Protein AF-A0A7W1WNS7-F1 (afdb_monomer_lite)

Foldseek 3Di:
DDDDDPPPPPPPDPDPPPDPPPPPPPPPPPPDDPDDDPQDWDFQDWEWDAAPVRFTWIWTWTFGPWIKTWIARPVPRDTPDIGTDPPFRTFNDWYADNQRWIWTQGDDVRDIDIDHHPPD

InterPro domains:
  IPR015943 WD40/YVTN repeat-like-containing domain superfamily [G3DSA:2.130.10.10] (14-119)

Organism: NCBI:txid1490290

Structure (mmCIF, N/CA/C/O backbone):
data_AF-A0A7W1WNS7-F1
#
_entry.id   AF-A0A7W1WNS7-F1
#
loop_
_atom_site.group_PDB
_atom_site.id
_atom_site.type_symbol
_atom_site.label_atom_id
_atom_site.label_alt_id
_atom_site.label_comp_id
_atom_site.label_asym_id
_atom_site.label_entity_id
_atom_site.label_seq_id
_atom_site.pdbx_PDB_ins_code
_atom_site.Cartn_x
_atom_site.Cartn_y
_atom_site.Cartn_z
_atom_site.occupancy
_atom_site.B_iso_or_equiv
_atom_site.auth_seq_id
_atom_site.auth_comp_id
_atom_site.auth_asym_id
_atom_site.auth_atom_id
_atom_site.pdbx_PDB_model_num
ATOM 1 N N . MET A 1 1 ? 66.119 -11.861 -81.668 1.00 40.75 1 MET A N 1
ATOM 2 C CA . MET A 1 1 ? 66.964 -11.348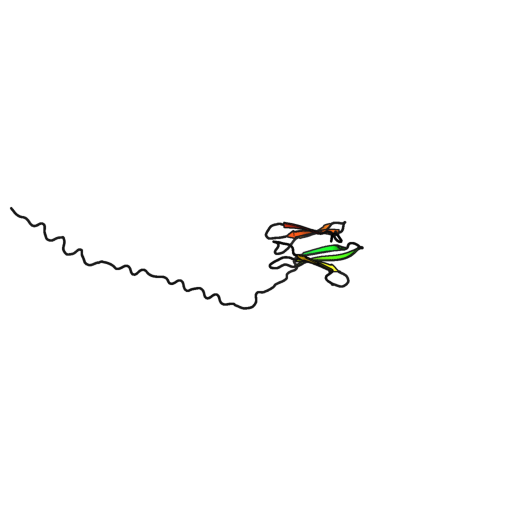 -80.566 1.00 40.75 1 MET A CA 1
ATOM 3 C C . MET A 1 1 ? 66.209 -11.510 -79.258 1.00 40.75 1 MET A C 1
ATOM 5 O O . MET A 1 1 ? 65.098 -11.020 -79.134 1.00 40.75 1 MET A O 1
ATOM 9 N N . ARG A 1 2 ? 66.768 -12.308 -78.344 1.00 48.97 2 ARG A N 1
ATOM 10 C CA . ARG A 1 2 ? 66.194 -12.699 -77.050 1.00 48.97 2 ARG A CA 1
ATOM 11 C C . ARG A 1 2 ? 66.580 -11.644 -76.006 1.00 48.97 2 ARG A C 1
ATOM 13 O O . ARG A 1 2 ? 67.767 -11.361 -75.888 1.00 48.97 2 ARG A O 1
ATOM 20 N N . ARG A 1 3 ? 65.632 -11.086 -75.245 1.00 52.41 3 ARG A N 1
ATOM 21 C CA . ARG A 1 3 ? 65.948 -10.220 -74.092 1.00 52.41 3 ARG A CA 1
ATOM 22 C C . ARG A 1 3 ? 64.955 -10.424 -72.939 1.00 52.41 3 ARG A C 1
ATOM 24 O O . ARG A 1 3 ? 63.909 -9.802 -72.863 1.00 52.41 3 ARG A O 1
ATOM 31 N N . THR A 1 4 ? 65.313 -11.407 -72.109 1.00 55.25 4 THR A N 1
ATOM 32 C CA . THR A 1 4 ? 65.260 -11.403 -70.632 1.00 55.25 4 THR A CA 1
ATOM 33 C C . THR A 1 4 ? 64.018 -10.817 -69.950 1.00 55.25 4 THR A C 1
ATOM 35 O O . THR A 1 4 ? 64.023 -9.677 -69.498 1.00 55.25 4 THR A O 1
ATOM 38 N N . TRP A 1 5 ? 63.002 -11.662 -69.758 1.00 46.38 5 TRP A N 1
ATOM 39 C CA . TRP A 1 5 ? 61.796 -11.374 -68.968 1.00 46.38 5 TRP A CA 1
ATOM 40 C C . TRP A 1 5 ? 61.556 -12.493 -67.936 1.00 46.38 5 TRP A C 1
ATOM 42 O O . TRP A 1 5 ? 60.552 -13.196 -67.973 1.00 46.38 5 TRP A O 1
ATOM 52 N N . ARG A 1 6 ? 62.555 -12.775 -67.084 1.00 50.66 6 ARG A N 1
ATOM 53 C CA . ARG A 1 6 ? 62.507 -13.926 -66.152 1.00 50.66 6 ARG A CA 1
ATOM 54 C C . ARG A 1 6 ? 62.976 -13.672 -64.711 1.00 50.66 6 ARG A C 1
ATOM 56 O O . ARG A 1 6 ? 63.042 -14.628 -63.957 1.00 50.66 6 ARG A O 1
ATOM 63 N N . PHE A 1 7 ? 63.253 -12.436 -64.287 1.00 44.56 7 PHE A N 1
ATOM 64 C CA . PHE A 1 7 ? 63.922 -12.210 -62.989 1.00 44.56 7 PHE A CA 1
ATOM 65 C C . PHE A 1 7 ? 63.196 -11.329 -61.958 1.00 44.56 7 PHE A C 1
ATOM 67 O O . PHE A 1 7 ? 63.798 -10.983 -60.951 1.00 44.56 7 PHE A O 1
ATOM 74 N N . VAL A 1 8 ? 61.909 -11.008 -62.137 1.00 46.84 8 VAL A N 1
ATOM 75 C CA . VAL A 1 8 ? 61.161 -10.189 -61.148 1.00 46.84 8 VAL A CA 1
ATOM 76 C C . VAL A 1 8 ? 60.195 -11.014 -60.274 1.00 46.84 8 VAL A C 1
ATOM 78 O O . VAL A 1 8 ? 59.672 -10.515 -59.288 1.00 46.84 8 VAL A O 1
ATOM 81 N N . LEU A 1 9 ? 60.002 -12.308 -60.548 1.00 44.78 9 LEU A N 1
ATOM 82 C CA . LEU A 1 9 ? 58.985 -13.130 -59.867 1.00 44.78 9 LEU A CA 1
ATOM 83 C C . LEU A 1 9 ? 59.468 -13.910 -58.625 1.00 44.78 9 LEU A C 1
ATOM 85 O O . LEU A 1 9 ? 58.720 -14.738 -58.120 1.00 44.78 9 LEU A O 1
ATOM 89 N N . LEU A 1 10 ? 60.683 -13.674 -58.112 1.00 43.09 10 LEU A N 1
ATOM 90 C CA . LEU A 1 10 ? 61.298 -14.549 -57.092 1.00 43.09 10 LEU A CA 1
ATOM 91 C C . LEU A 1 10 ? 61.721 -13.864 -55.777 1.00 43.09 10 LEU A C 1
ATOM 93 O O . LEU A 1 10 ? 62.478 -14.447 -55.010 1.00 43.09 10 LEU A O 1
ATOM 97 N N . VAL A 1 11 ? 61.223 -12.655 -55.479 1.00 46.94 11 VAL A N 1
ATOM 98 C CA . VAL A 1 11 ? 61.457 -11.974 -54.176 1.00 46.94 11 VAL A CA 1
ATOM 99 C C . VAL A 1 11 ? 60.146 -11.491 -53.523 1.00 46.94 11 VAL A C 1
ATOM 101 O O . VAL A 1 11 ? 60.149 -10.662 -52.624 1.00 46.94 11 VAL A O 1
ATOM 104 N N . LEU A 1 12 ? 58.994 -12.024 -53.942 1.00 43.72 12 LEU A N 1
ATOM 105 C CA . LEU A 1 12 ? 57.678 -11.642 -53.405 1.00 43.72 12 LEU A CA 1
ATOM 106 C C . LEU A 1 12 ? 56.925 -12.837 -52.799 1.00 43.72 12 LEU A C 1
ATOM 108 O O . LEU A 1 12 ? 55.728 -12.995 -53.009 1.00 43.72 12 LEU A O 1
ATOM 112 N N . SER A 1 13 ? 57.626 -13.728 -52.095 1.00 48.03 13 SER A N 1
ATOM 113 C CA . SER A 1 13 ? 57.015 -14.937 -51.518 1.00 48.03 13 SER A CA 1
ATOM 114 C C . SER A 1 13 ? 57.361 -15.185 -50.051 1.00 48.03 13 SER A C 1
ATOM 116 O O . SER A 1 13 ? 57.231 -16.314 -49.588 1.00 48.03 13 SER A O 1
ATOM 118 N N . LEU A 1 14 ? 57.800 -14.171 -49.296 1.00 51.38 14 LEU A N 1
ATOM 119 C CA . LEU A 1 14 ? 58.116 -14.369 -47.879 1.00 51.38 14 LEU A CA 1
ATOM 120 C C . LEU A 1 14 ? 57.748 -13.176 -46.992 1.00 51.38 14 LEU A C 1
ATOM 122 O O . LEU A 1 14 ? 58.593 -12.614 -46.312 1.00 51.38 14 LEU A O 1
ATOM 126 N N . LEU A 1 15 ? 56.469 -12.811 -46.985 1.00 52.66 15 LEU A N 1
ATOM 127 C CA . LEU A 1 15 ? 55.830 -12.146 -45.845 1.00 52.66 15 LEU A CA 1
ATOM 128 C C . LEU A 1 15 ? 54.351 -12.541 -45.835 1.00 52.66 15 LEU A C 1
ATOM 130 O O . LEU A 1 15 ? 53.457 -11.740 -46.086 1.00 52.66 15 LEU A O 1
ATOM 134 N N . VAL A 1 16 ? 54.090 -13.821 -45.566 1.00 54.59 16 VAL A N 1
ATOM 135 C CA . VAL A 1 16 ? 52.791 -14.215 -45.018 1.00 54.59 16 VAL A CA 1
ATOM 136 C C . VAL A 1 16 ? 52.845 -13.836 -43.545 1.00 54.59 16 VAL A C 1
ATOM 138 O O . VAL A 1 16 ? 53.346 -14.585 -42.710 1.00 54.59 16 VAL A O 1
ATOM 141 N N . THR A 1 17 ? 52.413 -12.620 -43.231 1.00 58.66 17 THR A N 1
ATOM 142 C CA . THR A 1 17 ? 52.127 -12.212 -41.860 1.00 58.66 17 THR A CA 1
ATOM 143 C C . THR A 1 17 ? 50.924 -13.023 -41.393 1.00 58.66 17 THR A C 1
ATOM 145 O O . THR A 1 17 ? 49.781 -12.724 -41.728 1.00 58.66 17 THR A O 1
ATOM 148 N N . THR A 1 18 ? 51.162 -14.101 -40.651 1.00 54.91 18 THR A N 1
ATOM 149 C CA . THR A 1 18 ? 50.083 -14.816 -39.970 1.00 54.91 18 THR A CA 1
ATOM 150 C C . THR A 1 18 ? 49.498 -13.877 -38.921 1.00 54.91 18 THR A C 1
ATOM 152 O O . THR A 1 18 ? 50.114 -13.643 -37.880 1.00 54.91 18 THR A O 1
ATOM 155 N N . SER A 1 19 ? 48.332 -13.298 -39.203 1.00 59.34 19 SER A N 1
ATOM 156 C CA . SER A 1 19 ? 47.533 -12.611 -38.197 1.00 59.34 19 SER A CA 1
ATOM 157 C C . SER A 1 19 ? 47.112 -13.644 -37.157 1.00 59.34 19 SER A C 1
ATOM 159 O O . SER A 1 19 ? 46.241 -14.474 -37.402 1.00 59.34 19 SER A O 1
ATOM 161 N N . VAL A 1 20 ? 47.758 -13.629 -35.993 1.00 69.75 20 VAL A N 1
ATOM 162 C CA . VAL A 1 20 ? 47.257 -14.376 -34.839 1.00 69.75 20 VAL A CA 1
ATOM 163 C C . VAL A 1 20 ? 45.928 -13.717 -34.465 1.00 69.75 20 VAL A C 1
ATOM 165 O O . VAL A 1 20 ? 45.937 -12.524 -34.146 1.00 69.75 20 VAL A O 1
ATOM 168 N N . PRO A 1 21 ? 44.776 -14.409 -34.540 1.00 64.56 21 PRO A N 1
ATOM 169 C CA . PRO A 1 21 ? 43.541 -13.830 -34.050 1.00 64.56 21 PRO A CA 1
ATOM 170 C C . PRO A 1 21 ? 43.711 -13.632 -32.546 1.00 64.56 21 PRO A C 1
ATOM 172 O O . PRO A 1 21 ? 43.919 -14.588 -31.798 1.00 64.56 21 PRO A O 1
ATOM 175 N N . MET A 1 22 ? 43.676 -12.378 -32.105 1.00 62.88 22 MET A N 1
ATOM 176 C CA . MET A 1 22 ? 43.638 -12.052 -30.689 1.00 62.88 22 MET A CA 1
ATOM 177 C C . MET A 1 22 ? 42.268 -12.496 -30.177 1.00 62.88 22 MET A C 1
ATOM 179 O O . MET A 1 22 ? 41.281 -11.773 -30.288 1.00 62.88 22 MET A O 1
ATOM 183 N N . VAL A 1 23 ? 42.182 -13.732 -29.689 1.00 64.62 23 VAL A N 1
ATOM 184 C CA . VAL A 1 23 ? 41.000 -14.201 -28.971 1.00 64.62 23 VAL A CA 1
ATOM 185 C C . VAL A 1 23 ? 41.026 -13.490 -27.625 1.00 64.62 23 VAL A C 1
ATOM 187 O O . VAL A 1 23 ? 41.699 -13.913 -26.689 1.00 64.62 23 VAL A O 1
ATOM 190 N N . THR A 1 24 ? 40.332 -12.357 -27.537 1.00 63.59 24 THR A N 1
ATOM 191 C CA . THR A 1 24 ? 39.937 -11.801 -26.246 1.00 63.59 24 THR A CA 1
ATOM 192 C C . THR A 1 24 ? 38.960 -12.793 -25.637 1.00 63.59 24 THR A C 1
ATOM 194 O O . THR A 1 24 ? 37.768 -12.777 -25.935 1.00 63.59 24 THR A O 1
ATOM 197 N N . THR A 1 25 ? 39.464 -13.692 -24.797 1.00 63.75 25 THR A N 1
ATOM 198 C CA . THR A 1 25 ? 38.616 -14.395 -23.842 1.00 63.75 25 THR A CA 1
ATOM 199 C C . THR A 1 25 ? 38.040 -13.315 -22.939 1.00 63.75 25 THR A C 1
ATOM 201 O O . THR A 1 25 ? 38.761 -12.734 -22.127 1.00 63.75 25 THR A O 1
ATOM 204 N N . ALA A 1 26 ? 36.766 -12.974 -23.136 1.00 65.31 26 ALA A N 1
ATOM 205 C CA . ALA A 1 26 ? 36.050 -12.151 -22.181 1.00 65.31 26 ALA A CA 1
ATOM 206 C C . ALA A 1 26 ? 36.180 -12.853 -20.828 1.00 65.31 26 ALA A C 1
ATOM 208 O O . ALA A 1 26 ? 35.780 -14.010 -20.695 1.00 65.31 26 ALA A O 1
ATOM 209 N N . VAL A 1 27 ? 36.822 -12.194 -19.862 1.00 67.19 27 VAL A N 1
ATOM 210 C CA . VAL A 1 27 ? 36.849 -12.679 -18.484 1.00 67.19 27 VAL A CA 1
ATOM 211 C C . VAL A 1 27 ? 35.391 -12.794 -18.076 1.00 67.19 27 VAL A C 1
ATOM 213 O O . VAL A 1 27 ? 34.691 -11.784 -17.997 1.00 67.19 27 VAL A O 1
ATOM 216 N N . GLU A 1 28 ? 34.922 -14.027 -17.912 1.00 66.88 28 GLU A N 1
ATOM 217 C CA . GLU A 1 28 ? 33.579 -14.305 -17.438 1.00 66.88 28 GLU A CA 1
ATOM 218 C C . GLU A 1 28 ? 33.433 -13.570 -16.108 1.00 66.88 28 GLU A C 1
ATOM 220 O O . GLU A 1 28 ? 34.162 -13.839 -15.149 1.00 66.88 28 GLU A O 1
ATOM 225 N N . SER A 1 29 ? 32.585 -12.541 -16.086 1.00 69.50 29 SER A N 1
ATOM 226 C CA . SER A 1 29 ? 32.369 -11.74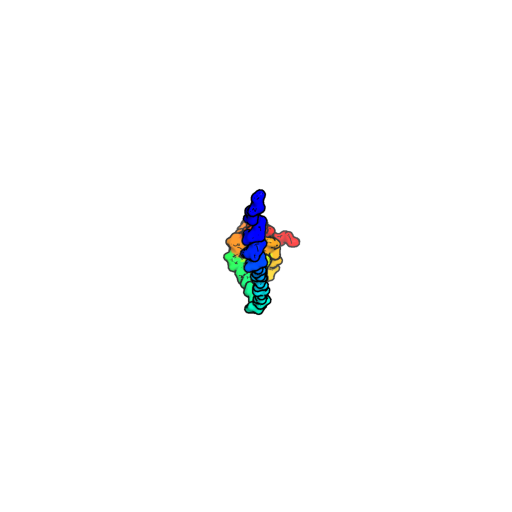8 -14.886 1.00 69.50 29 SER A CA 1
ATOM 227 C C . SER A 1 29 ? 31.876 -12.703 -13.809 1.00 69.50 29 SER A C 1
ATOM 229 O O . SER A 1 29 ? 30.757 -13.208 -13.909 1.00 69.50 29 SER A O 1
ATOM 231 N N . GLN A 1 30 ? 32.708 -12.988 -12.807 1.00 75.50 30 GLN A N 1
ATOM 232 C CA . GLN A 1 30 ? 32.301 -13.835 -11.698 1.00 75.50 30 GLN A CA 1
ATOM 233 C C . GLN A 1 30 ? 3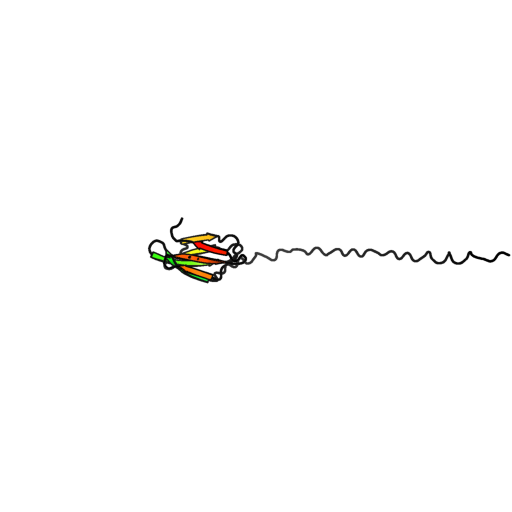1.181 -13.119 -10.943 1.00 75.50 30 GLN A C 1
ATOM 235 O O . GLN A 1 30 ? 31.410 -12.151 -10.217 1.00 75.50 30 GLN A O 1
ATOM 240 N N . VAL A 1 31 ? 29.945 -13.569 -11.163 1.00 80.88 31 VAL A N 1
ATOM 241 C CA . VAL A 1 31 ? 28.776 -13.088 -10.431 1.00 80.88 31 VAL A CA 1
ATOM 242 C C . VAL A 1 31 ? 28.853 -13.671 -9.025 1.00 80.88 31 VAL A C 1
ATOM 244 O O . VAL A 1 31 ? 28.422 -14.792 -8.766 1.00 80.88 31 VAL A O 1
ATOM 247 N N . THR A 1 32 ? 29.440 -12.911 -8.107 1.00 81.38 32 THR A N 1
ATOM 248 C CA . THR A 1 32 ? 29.544 -13.291 -6.696 1.00 81.38 32 THR A CA 1
ATOM 249 C C . THR A 1 32 ? 28.336 -12.762 -5.933 1.00 81.38 32 THR A C 1
ATOM 251 O O . THR A 1 32 ? 28.026 -11.573 -5.986 1.00 81.38 32 THR A O 1
ATOM 254 N N . LYS A 1 33 ? 27.642 -13.631 -5.190 1.00 80.94 33 LYS A N 1
ATOM 255 C CA . LYS A 1 33 ? 26.548 -13.222 -4.300 1.00 80.94 33 LYS A CA 1
ATOM 256 C C . LYS A 1 33 ? 27.117 -12.399 -3.141 1.00 80.94 33 LYS A C 1
ATOM 258 O O . LYS A 1 33 ? 27.810 -12.940 -2.286 1.00 80.94 33 LYS A O 1
ATOM 263 N N . ILE A 1 34 ? 26.785 -11.110 -3.092 1.00 86.38 34 ILE A N 1
ATOM 264 C CA . ILE A 1 34 ? 27.354 -10.151 -2.124 1.00 86.38 34 ILE A CA 1
ATOM 265 C C . ILE A 1 34 ? 26.552 -10.054 -0.811 1.00 86.38 34 ILE A C 1
ATOM 267 O O . ILE A 1 34 ? 26.822 -9.195 0.022 1.00 86.38 34 ILE A O 1
ATOM 271 N N . GLY A 1 35 ? 25.561 -10.929 -0.611 1.00 80.94 35 GLY A N 1
ATOM 272 C CA . GLY A 1 35 ? 24.763 -10.989 0.616 1.00 80.94 35 GLY A CA 1
ATOM 273 C C . GLY A 1 35 ? 23.277 -11.238 0.368 1.00 80.94 35 GLY A C 1
ATOM 274 O O . GLY A 1 35 ? 22.883 -11.794 -0.663 1.00 80.94 35 GLY A O 1
ATOM 275 N N . THR A 1 36 ? 22.459 -10.843 1.343 1.00 78.44 36 THR A N 1
ATOM 276 C CA . THR A 1 36 ? 20.994 -10.832 1.242 1.00 78.44 36 THR A CA 1
ATOM 277 C C . THR A 1 36 ? 20.549 -9.490 0.659 1.00 78.44 36 THR A C 1
ATOM 279 O O . THR A 1 36 ? 20.996 -8.454 1.153 1.00 78.44 36 THR A O 1
ATOM 282 N N . PRO A 1 37 ? 19.685 -9.466 -0.371 1.00 70.31 37 PRO A N 1
ATOM 283 C CA . PRO A 1 37 ? 19.115 -8.223 -0.876 1.00 70.31 37 PRO A CA 1
ATOM 284 C C . PRO A 1 37 ? 18.445 -7.418 0.245 1.00 70.31 37 PRO A C 1
ATOM 286 O O . PRO A 1 37 ? 17.763 -7.986 1.100 1.00 70.31 37 PRO A O 1
ATOM 289 N N . LEU A 1 38 ? 18.607 -6.093 0.235 1.00 59.41 38 LEU A N 1
ATOM 290 C CA . LEU A 1 38 ? 17.834 -5.217 1.113 1.00 59.41 38 LEU A CA 1
ATOM 291 C C . LEU A 1 38 ? 16.356 -5.293 0.711 1.00 59.41 38 LEU A C 1
ATOM 293 O O . LEU A 1 38 ? 15.944 -4.713 -0.292 1.00 59.41 38 LEU A O 1
ATOM 297 N N . HIS A 1 39 ? 15.550 -5.982 1.516 1.00 60.22 39 HIS A N 1
ATOM 298 C CA . HIS A 1 39 ? 14.094 -5.892 1.464 1.00 60.22 39 HIS A CA 1
ATOM 299 C C . HIS A 1 39 ? 13.669 -4.623 2.207 1.00 60.22 39 HIS A C 1
ATOM 301 O O . HIS A 1 39 ? 13.189 -4.672 3.336 1.00 60.22 39 HIS A O 1
ATOM 307 N N . SER A 1 40 ? 13.939 -3.459 1.614 1.00 60.34 40 SER A N 1
ATOM 308 C CA . SER A 1 40 ? 13.454 -2.201 2.173 1.00 60.34 40 SER A CA 1
ATOM 309 C C . SER A 1 40 ? 11.964 -2.092 1.881 1.00 60.34 40 SER A C 1
ATOM 311 O O . SER A 1 40 ? 11.558 -1.953 0.728 1.00 60.34 40 SER A O 1
ATOM 313 N N . VAL A 1 41 ? 11.156 -2.189 2.933 1.00 76.19 41 VAL A N 1
ATOM 314 C CA . VAL A 1 41 ? 9.754 -1.794 2.883 1.00 76.19 41 VAL A CA 1
ATOM 315 C C . VAL A 1 41 ? 9.697 -0.320 3.248 1.00 76.19 41 VAL A C 1
ATOM 317 O O . VAL A 1 41 ? 10.046 0.063 4.362 1.00 76.19 41 VAL A O 1
ATOM 320 N N . ALA A 1 42 ? 9.271 0.503 2.298 1.00 85.25 42 ALA A N 1
ATOM 321 C CA . ALA A 1 42 ? 9.047 1.922 2.517 1.00 85.25 42 ALA A CA 1
ATOM 322 C C . ALA A 1 42 ? 7.560 2.227 2.361 1.00 85.25 42 ALA A C 1
ATOM 324 O O . ALA A 1 42 ? 6.965 1.900 1.330 1.00 85.25 42 ALA A O 1
ATOM 325 N N . VAL A 1 43 ? 6.985 2.876 3.371 1.00 91.81 43 VAL A N 1
ATOM 326 C CA . VAL A 1 43 ? 5.668 3.503 3.275 1.00 91.81 43 VAL A CA 1
ATOM 327 C C . VAL A 1 43 ? 5.896 4.965 2.935 1.00 91.81 43 VAL A C 1
ATOM 329 O O . VAL A 1 43 ? 6.406 5.722 3.756 1.00 91.81 43 VAL A O 1
ATOM 332 N N . LEU A 1 44 ? 5.589 5.341 1.696 1.00 90.38 44 LEU A N 1
ATOM 333 C CA . LEU A 1 44 ? 5.853 6.692 1.190 1.00 90.38 44 LEU A CA 1
ATOM 334 C C . LEU A 1 44 ? 4.670 7.635 1.397 1.00 90.38 44 LEU A C 1
ATOM 336 O O . LEU A 1 44 ? 4.843 8.849 1.442 1.00 90.38 44 LEU A O 1
ATOM 340 N N . THR A 1 45 ? 3.465 7.077 1.499 1.00 88.69 45 THR A N 1
ATOM 341 C CA . THR A 1 45 ? 2.235 7.839 1.668 1.00 88.69 45 THR A CA 1
ATOM 342 C C . THR A 1 45 ? 1.180 7.013 2.396 1.00 88.69 45 THR A C 1
ATOM 344 O O . THR A 1 45 ? 1.181 5.776 2.335 1.00 88.69 45 THR A O 1
ATOM 347 N N . SER A 1 46 ? 0.276 7.716 3.070 1.00 94.44 46 SER A N 1
ATOM 348 C CA . SER A 1 46 ? -0.922 7.158 3.677 1.00 94.44 46 SER A CA 1
ATOM 349 C C . SER A 1 46 ? -2.114 8.096 3.497 1.00 94.44 46 SER A C 1
ATOM 351 O O . SER A 1 46 ? -1.973 9.316 3.426 1.00 94.44 46 SER A O 1
ATOM 353 N N . GLY A 1 47 ? -3.298 7.500 3.405 1.00 96.1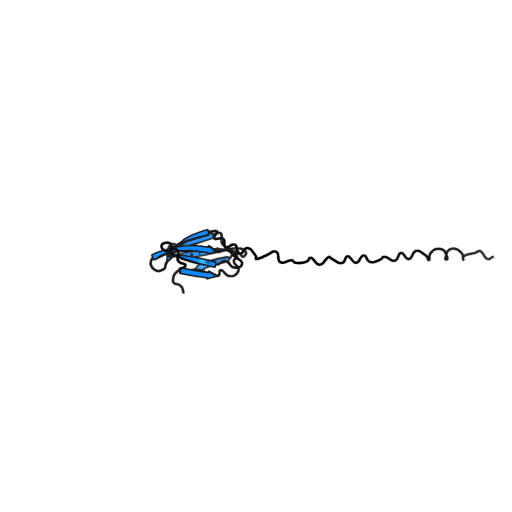2 47 GLY A N 1
ATOM 354 C CA . GLY A 1 47 ? -4.583 8.174 3.522 1.00 96.12 47 GLY A CA 1
ATOM 355 C C . GLY A 1 47 ? -5.261 7.755 4.821 1.00 96.12 47 GLY A C 1
ATOM 356 O O . GLY A 1 47 ? -4.939 6.708 5.378 1.00 96.12 47 GLY A O 1
ATOM 357 N N . TYR A 1 48 ? -6.214 8.551 5.290 1.00 96.12 48 TYR A N 1
ATOM 358 C CA . TYR A 1 48 ? -6.983 8.262 6.498 1.00 96.12 48 TYR A CA 1
ATOM 359 C C . TYR A 1 48 ? -8.465 8.420 6.191 1.00 96.12 48 TYR A C 1
ATOM 361 O O . TYR A 1 48 ? -8.846 9.313 5.433 1.00 96.12 48 TYR A O 1
ATOM 369 N N . GLY A 1 49 ? -9.291 7.554 6.761 1.00 94.12 49 GLY A N 1
ATOM 370 C CA . GLY A 1 49 ? -10.735 7.625 6.595 1.00 94.12 49 GLY A CA 1
ATOM 371 C C . GLY A 1 49 ? -11.448 6.498 7.318 1.00 94.12 49 GLY A C 1
ATOM 372 O O . GLY A 1 4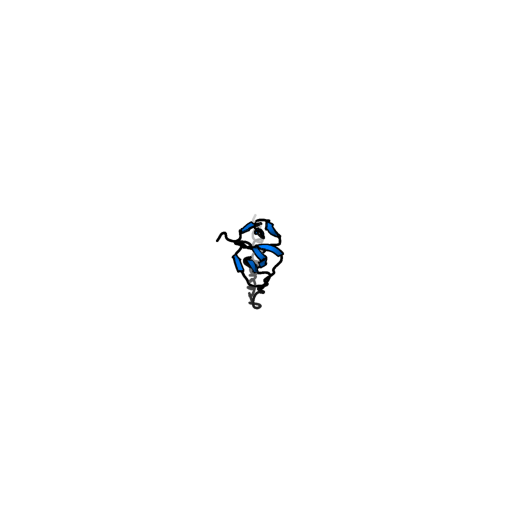9 ? -10.831 5.728 8.053 1.00 94.12 49 GLY A O 1
ATOM 373 N N . SER A 1 50 ? -12.756 6.419 7.109 1.00 90.62 50 SER A N 1
ATOM 374 C CA . SER A 1 50 ? -13.598 5.480 7.841 1.00 90.62 50 SER A CA 1
ATOM 375 C C . SER A 1 50 ? -13.620 4.085 7.214 1.00 90.62 50 SER A C 1
ATOM 377 O O . SER A 1 50 ? -13.584 3.941 5.989 1.00 90.62 50 SER A O 1
ATOM 379 N N . GLY A 1 51 ? -13.698 3.068 8.070 1.00 90.25 51 GLY A N 1
ATOM 380 C CA . GLY A 1 51 ? -14.129 1.717 7.738 1.00 90.25 51 GLY A CA 1
ATOM 381 C C . GLY A 1 51 ? -15.651 1.625 7.552 1.00 90.25 51 GLY A C 1
ATOM 382 O O . GLY A 1 51 ? -16.362 2.627 7.685 1.00 90.25 51 G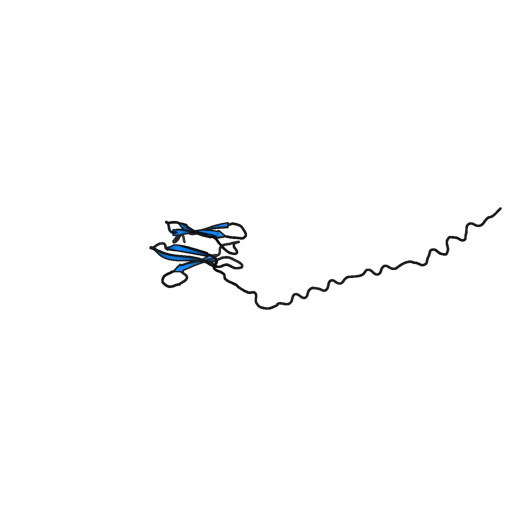LY A O 1
ATOM 383 N N . PRO A 1 52 ? -16.178 0.432 7.232 1.00 90.00 52 PRO A N 1
ATOM 384 C CA . PRO A 1 52 ? -17.574 0.244 6.847 1.00 90.00 52 PRO A CA 1
ATOM 385 C C . PRO A 1 52 ? -18.568 0.527 7.985 1.00 90.00 52 PRO A C 1
ATOM 387 O O . PRO A 1 52 ? -19.722 0.834 7.700 1.00 90.00 52 PRO A O 1
ATOM 390 N N . ASN A 1 53 ? -18.141 0.466 9.252 1.00 90.69 53 ASN A N 1
ATOM 391 C CA . ASN A 1 53 ? -18.985 0.744 10.418 1.00 90.69 53 ASN A CA 1
ATOM 392 C C . ASN A 1 53 ? -18.546 2.008 11.177 1.00 90.69 53 ASN A C 1
ATOM 394 O O . ASN A 1 53 ? -18.942 2.205 12.326 1.00 90.69 53 ASN A O 1
ATOM 398 N N . GLY A 1 54 ? -17.742 2.873 10.549 1.00 89.69 54 GLY A N 1
ATOM 399 C CA . GLY A 1 54 ? -17.247 4.111 11.155 1.00 89.69 54 GLY A CA 1
ATOM 400 C C . GLY A 1 54 ? -15.943 3.965 11.942 1.00 89.69 54 GLY A C 1
ATOM 401 O O . GLY A 1 54 ? -15.557 4.902 12.635 1.00 89.69 54 GLY A O 1
ATOM 402 N N . GLU A 1 55 ? -15.254 2.827 11.838 1.00 93.62 55 GLU A N 1
ATOM 403 C CA . GLU A 1 55 ? -13.915 2.645 12.403 1.00 93.62 55 GLU A CA 1
ATOM 404 C C . GLU A 1 55 ? -12.917 3.631 11.775 1.00 93.62 55 GLU A C 1
ATOM 406 O O . GLU A 1 55 ? -13.029 3.954 10.597 1.00 93.62 55 GLU A O 1
ATOM 411 N N . GLU A 1 56 ? -11.913 4.097 12.516 1.00 95.44 56 GLU A N 1
ATOM 412 C CA . GLU A 1 56 ? -10.867 4.960 11.955 1.00 95.44 56 GLU A CA 1
ATOM 413 C C . GLU A 1 56 ? -9.708 4.119 11.417 1.00 95.44 56 GLU A C 1
ATOM 415 O O . GLU A 1 56 ? -9.016 3.432 12.171 1.00 95.44 56 GLU A O 1
ATOM 420 N N . TRP A 1 57 ? -9.476 4.175 10.104 1.00 97.12 57 TRP A N 1
ATOM 421 C CA . TRP A 1 57 ? -8.436 3.398 9.436 1.00 97.12 57 TRP A CA 1
ATOM 422 C C . TRP A 1 57 ? -7.392 4.285 8.754 1.00 97.12 57 TRP A C 1
ATOM 424 O O . TRP A 1 57 ? -7.686 5.338 8.180 1.00 97.12 57 TRP A O 1
ATOM 434 N N . ALA A 1 58 ? -6.147 3.815 8.786 1.00 97.19 58 ALA A N 1
ATOM 435 C CA . ALA A 1 58 ? -5.063 4.286 7.945 1.00 97.19 58 ALA A CA 1
ATOM 436 C C . ALA A 1 58 ? -4.897 3.344 6.750 1.00 97.19 58 ALA A C 1
ATOM 438 O O . ALA A 1 58 ? -4.805 2.124 6.893 1.00 97.19 58 ALA A O 1
ATOM 439 N N . TYR A 1 59 ? -4.803 3.932 5.567 1.00 97.31 59 TYR A N 1
ATOM 440 C CA . TYR A 1 59 ? -4.560 3.255 4.305 1.00 97.31 59 TYR A CA 1
ATOM 441 C C . TYR A 1 59 ? -3.135 3.561 3.876 1.00 97.31 59 TYR A C 1
ATOM 443 O O . TYR A 1 59 ? -2.829 4.696 3.527 1.00 97.31 59 TYR A O 1
ATOM 451 N N . ALA A 1 60 ? -2.244 2.580 3.929 1.00 97.12 60 ALA A N 1
ATOM 452 C CA . ALA A 1 60 ? -0.817 2.785 3.709 1.00 97.12 60 ALA A CA 1
ATOM 453 C C . ALA A 1 60 ? -0.292 1.847 2.627 1.00 97.12 60 ALA A C 1
ATOM 455 O O . ALA A 1 60 ? -0.542 0.642 2.663 1.00 97.12 60 ALA A O 1
ATOM 456 N N . VAL A 1 61 ? 0.480 2.384 1.682 1.00 97.31 61 VAL A N 1
ATOM 457 C CA . VAL A 1 61 ? 1.113 1.564 0.645 1.00 97.31 61 VAL A CA 1
ATOM 458 C C . VAL A 1 61 ? 2.541 1.250 1.051 1.00 97.31 61 VAL A C 1
ATOM 460 O O . VAL A 1 61 ? 3.372 2.145 1.177 1.00 97.31 61 VAL A O 1
ATOM 463 N N . SER A 1 62 ? 2.826 -0.033 1.238 1.00 95.38 62 SER A N 1
ATOM 464 C CA . SER A 1 62 ? 4.179 -0.542 1.437 1.00 95.38 62 SER A CA 1
ATOM 465 C C . SER A 1 62 ? 4.796 -0.908 0.087 1.00 95.38 62 SER A C 1
ATOM 467 O O . SER A 1 62 ? 4.229 -1.722 -0.649 1.00 95.38 62 SER A O 1
ATOM 469 N N . GLY A 1 63 ? 5.948 -0.317 -0.231 1.00 92.75 63 GLY A N 1
ATOM 470 C CA . GLY A 1 63 ? 6.698 -0.596 -1.455 1.00 92.75 63 GLY A CA 1
ATOM 471 C C . GLY A 1 63 ? 7.527 -1.875 -1.409 1.00 92.75 63 GLY A C 1
ATOM 472 O O . GLY A 1 63 ? 7.954 -2.316 -0.343 1.00 92.75 63 GLY A O 1
ATOM 473 N N . GLY A 1 64 ? 7.794 -2.437 -2.589 1.00 88.69 64 GLY A N 1
ATOM 474 C CA . GLY A 1 64 ? 8.594 -3.648 -2.764 1.00 88.69 64 GLY A CA 1
ATOM 475 C C . GLY A 1 64 ? 8.648 -4.108 -4.224 1.00 88.69 64 GLY A C 1
ATOM 476 O O . GLY A 1 64 ? 8.351 -3.342 -5.141 1.00 88.69 64 GLY A O 1
ATOM 477 N N . SER A 1 65 ? 8.996 -5.381 -4.452 1.00 87.62 65 SER A N 1
ATOM 478 C CA . SER A 1 65 ? 8.850 -6.018 -5.776 1.00 87.62 65 SER A CA 1
ATOM 479 C C . SER A 1 65 ? 7.396 -6.005 -6.258 1.00 87.62 65 SER A C 1
ATOM 481 O O . SER A 1 65 ? 7.136 -5.910 -7.456 1.00 87.62 65 SER A O 1
ATOM 483 N N . GLN A 1 66 ? 6.466 -6.061 -5.306 1.00 91.62 66 GLN A N 1
ATOM 484 C CA . GLN A 1 66 ? 5.051 -5.790 -5.472 1.00 91.62 66 GLN A CA 1
ATOM 485 C C . GLN A 1 66 ? 4.607 -4.864 -4.338 1.00 91.62 66 GLN A C 1
ATOM 487 O O . GLN A 1 66 ? 4.886 -5.135 -3.170 1.00 91.62 66 GLN A O 1
ATOM 492 N N . ALA A 1 67 ? 3.927 -3.776 -4.686 1.00 94.94 67 ALA A N 1
ATOM 493 C CA . ALA A 1 67 ? 3.315 -2.887 -3.715 1.00 94.94 67 ALA A CA 1
ATOM 494 C C . ALA A 1 67 ? 2.107 -3.557 -3.060 1.00 94.94 67 ALA A C 1
ATOM 496 O O . ALA A 1 67 ? 1.378 -4.322 -3.696 1.00 94.94 67 ALA A O 1
ATOM 497 N N . ILE A 1 68 ? 1.870 -3.228 -1.797 1.00 96.31 68 ILE A N 1
ATOM 498 C CA . ILE A 1 68 ? 0.743 -3.747 -1.027 1.00 96.31 68 ILE A CA 1
ATOM 499 C C . ILE A 1 68 ? 0.020 -2.568 -0.379 1.00 96.31 68 ILE A C 1
ATOM 501 O O . ILE A 1 68 ? 0.657 -1.737 0.268 1.00 96.31 68 ILE A O 1
ATOM 505 N N . LEU A 1 69 ? -1.299 -2.491 -0.562 1.00 97.25 69 LEU A N 1
ATOM 506 C CA . LEU A 1 69 ? -2.168 -1.601 0.204 1.00 97.25 69 LEU A CA 1
ATOM 507 C C . LEU A 1 69 ? -2.505 -2.277 1.532 1.00 97.25 69 LEU A C 1
ATOM 509 O O . LEU A 1 69 ? -3.092 -3.354 1.538 1.00 97.25 69 LEU A O 1
ATOM 513 N N . ASN A 1 70 ? -2.170 -1.630 2.640 1.00 97.31 70 ASN A N 1
ATOM 514 C CA . ASN A 1 70 ? -2.471 -2.083 3.990 1.00 97.31 70 ASN A CA 1
ATOM 515 C C . ASN A 1 70 ? -3.541 -1.184 4.604 1.00 97.31 70 ASN A C 1
ATOM 517 O O . ASN A 1 70 ? -3.442 0.041 4.528 1.00 97.31 70 ASN A O 1
ATOM 521 N N . VAL A 1 71 ? -4.541 -1.806 5.216 1.00 97.25 71 VAL A N 1
ATOM 522 C CA . VAL A 1 71 ? -5.591 -1.154 5.998 1.00 97.25 71 VAL A CA 1
ATOM 523 C C . VAL A 1 71 ? -5.289 -1.425 7.459 1.00 97.25 71 VAL A C 1
ATOM 525 O O . VAL A 1 71 ? -5.201 -2.586 7.857 1.00 97.25 71 VAL A O 1
ATOM 528 N N . ILE A 1 72 ? -5.091 -0.375 8.241 1.00 97.50 72 ILE A N 1
ATOM 529 C CA . ILE A 1 72 ? -4.606 -0.454 9.617 1.00 97.50 72 ILE A CA 1
ATOM 530 C C . ILE A 1 72 ? -5.597 0.281 10.509 1.00 97.50 72 ILE A C 1
ATOM 532 O O . ILE A 1 72 ? -5.953 1.419 10.221 1.00 97.50 72 ILE A O 1
ATOM 536 N N . ASP A 1 73 ? -6.021 -0.353 11.593 1.00 97.06 73 ASP A N 1
ATOM 537 C CA . ASP A 1 73 ? -6.821 0.291 12.628 1.00 97.06 73 ASP A CA 1
ATOM 538 C C . ASP A 1 73 ? -5.955 1.322 13.365 1.00 97.06 73 ASP A C 1
ATOM 540 O O . ASP A 1 73 ? -4.891 0.983 13.889 1.00 97.06 73 ASP A O 1
ATOM 544 N N . THR A 1 74 ? -6.362 2.593 13.371 1.00 97.00 74 THR A N 1
ATOM 545 C CA . THR A 1 74 ? -5.528 3.674 13.928 1.00 97.00 74 THR A CA 1
ATOM 546 C C . THR A 1 74 ? -5.488 3.665 15.450 1.00 97.00 74 THR A C 1
ATOM 548 O O . THR A 1 74 ? -4.529 4.172 16.032 1.00 97.00 74 THR A O 1
ATOM 551 N N . HIS A 1 75 ? -6.498 3.086 16.101 1.00 96.56 75 HIS A N 1
ATOM 552 C CA . HIS A 1 75 ? -6.593 3.043 17.554 1.00 96.56 75 HIS A CA 1
ATOM 553 C C . HIS A 1 75 ? -5.671 1.974 18.148 1.00 96.56 75 HIS A C 1
ATOM 555 O O . HIS A 1 75 ? -5.011 2.193 19.162 1.00 96.56 75 HIS A O 1
ATOM 561 N N . THR A 1 76 ? -5.618 0.812 17.502 1.00 96.94 76 THR A N 1
ATOM 562 C CA . THR A 1 76 ? -4.891 -0.369 17.978 1.00 96.94 76 THR A CA 1
ATOM 563 C C . THR A 1 76 ? -3.572 -0.604 17.247 1.00 96.94 76 THR A C 1
ATOM 565 O O . THR A 1 76 ? -2.717 -1.326 17.753 1.00 96.94 76 THR A O 1
ATOM 568 N N . GLY A 1 77 ? -3.394 -0.023 16.059 1.00 95.88 77 GLY A N 1
ATOM 569 C CA . GLY A 1 77 ? -2.254 -0.282 15.178 1.00 95.88 77 GLY A CA 1
ATOM 570 C C . GLY A 1 77 ? -2.305 -1.646 14.483 1.00 95.88 77 GLY A C 1
ATOM 571 O O . GLY A 1 77 ? -1.343 -2.032 13.817 1.00 95.88 77 GLY A O 1
ATOM 572 N N . ASN A 1 78 ? -3.402 -2.392 14.629 1.00 97.38 78 ASN A N 1
ATOM 573 C CA . ASN A 1 78 ? -3.532 -3.720 14.049 1.00 97.38 78 ASN A CA 1
ATOM 574 C C . ASN A 1 78 ? -3.829 -3.649 12.550 1.00 97.38 78 ASN A C 1
ATOM 576 O O . ASN A 1 78 ? -4.618 -2.827 12.083 1.00 97.38 78 ASN A O 1
ATOM 580 N N . LEU A 1 79 ? -3.229 -4.566 11.792 1.00 96.94 79 LEU A N 1
ATOM 581 C CA . LEU A 1 79 ? -3.561 -4.756 10.386 1.00 96.94 79 LEU A CA 1
ATOM 582 C C . LEU A 1 79 ? -4.974 -5.340 10.274 1.00 96.94 79 LEU A C 1
ATOM 584 O O . LEU A 1 79 ? -5.238 -6.441 10.749 1.00 96.94 79 LEU A O 1
ATOM 588 N N . VAL A 1 80 ? -5.860 -4.609 9.609 1.00 96.19 80 VAL A N 1
ATOM 589 C CA . VAL A 1 80 ? -7.236 -5.023 9.330 1.00 96.19 80 VAL A CA 1
ATOM 590 C C . VAL A 1 80 ? -7.277 -5.826 8.036 1.00 96.19 80 VAL A C 1
ATOM 592 O O . VAL A 1 80 ? -7.835 -6.922 7.999 1.00 96.19 80 VAL A O 1
ATOM 595 N N . ARG A 1 81 ? -6.665 -5.304 6.963 1.00 95.06 81 ARG A N 1
ATOM 596 C CA . ARG A 1 81 ? -6.639 -5.930 5.629 1.00 95.06 81 ARG A CA 1
ATOM 597 C C . ARG A 1 81 ? -5.372 -5.594 4.862 1.00 95.06 81 ARG A C 1
ATOM 599 O O . ARG A 1 81 ? -4.693 -4.613 5.151 1.00 95.06 81 ARG A O 1
ATOM 606 N N . SER A 1 82 ? -5.078 -6.402 3.850 1.00 95.94 82 SER A N 1
ATOM 607 C CA . SER A 1 82 ? -3.931 -6.201 2.973 1.00 95.94 82 SER A CA 1
ATOM 608 C C . SER A 1 82 ? -4.243 -6.691 1.561 1.00 95.94 82 SER A C 1
ATOM 610 O O . SER A 1 82 ? -4.816 -7.769 1.393 1.00 95.94 82 SER A O 1
ATOM 612 N N . PHE A 1 83 ? -3.889 -5.894 0.552 1.00 96.19 83 PHE A N 1
ATOM 613 C CA . PHE A 1 83 ? -4.194 -6.167 -0.850 1.00 96.19 83 PHE A CA 1
ATOM 614 C C . PHE A 1 83 ? -2.958 -5.960 -1.732 1.00 96.19 83 PHE A C 1
ATOM 616 O O . PHE A 1 83 ? -2.412 -4.851 -1.765 1.00 96.19 83 PHE A O 1
ATOM 623 N N . PRO A 1 84 ? -2.514 -6.980 -2.488 1.00 96.06 84 PRO A N 1
ATOM 624 C CA . PRO A 1 84 ? -1.436 -6.805 -3.448 1.00 96.06 84 PRO A CA 1
ATOM 625 C C . PRO A 1 84 ? -1.894 -5.915 -4.610 1.00 96.06 84 PRO A C 1
ATOM 627 O O . PRO A 1 84 ? -2.905 -6.176 -5.264 1.00 96.06 84 PRO A O 1
ATOM 630 N N . LEU A 1 85 ? -1.108 -4.886 -4.913 1.00 96.44 85 LEU A N 1
ATOM 631 C CA . LEU A 1 85 ? -1.313 -4.006 -6.058 1.00 96.44 85 LEU A CA 1
ATOM 632 C C . LEU A 1 85 ? -0.514 -4.572 -7.237 1.00 96.44 85 LEU A C 1
ATOM 634 O O . LEU A 1 85 ? 0.702 -4.399 -7.345 1.00 96.44 85 LEU A O 1
ATOM 638 N N . LYS A 1 86 ? -1.190 -5.325 -8.108 1.00 96.00 86 LYS A N 1
ATOM 639 C CA . LYS A 1 86 ? -0.548 -6.039 -9.223 1.00 96.00 86 LYS A CA 1
ATOM 640 C C . LYS A 1 86 ? 0.252 -5.070 -10.107 1.00 96.00 86 LYS A C 1
ATOM 642 O O . LYS A 1 86 ? -0.188 -3.969 -10.388 1.00 96.00 86 LYS A O 1
ATOM 647 N N . GLU A 1 87 ? 1.440 -5.449 -10.565 1.00 95.69 87 GLU A N 1
ATOM 648 C CA . GLU A 1 87 ? 2.251 -4.603 -11.472 1.00 95.69 87 GLU A CA 1
ATOM 649 C C . GLU A 1 87 ? 2.647 -3.210 -10.928 1.00 95.69 87 GLU A C 1
ATOM 651 O O . GLU A 1 87 ? 3.178 -2.391 -11.681 1.00 95.69 87 GLU A O 1
ATOM 656 N N . ALA A 1 88 ? 2.433 -2.947 -9.636 1.00 96.00 88 ALA A N 1
ATOM 657 C CA . ALA A 1 88 ? 2.889 -1.749 -8.947 1.00 96.00 88 ALA A CA 1
ATOM 658 C C . ALA A 1 88 ? 4.083 -2.083 -8.049 1.00 96.00 88 ALA A C 1
ATOM 660 O O . ALA A 1 88 ? 4.115 -3.142 -7.425 1.00 96.00 88 ALA A O 1
ATOM 661 N N . SER A 1 89 ? 5.049 -1.169 -7.958 1.00 94.44 89 SER A N 1
ATOM 662 C CA . SER A 1 89 ? 6.182 -1.263 -7.029 1.00 94.44 89 SER A CA 1
ATOM 663 C C . SER A 1 89 ? 6.047 -0.324 -5.830 1.00 94.44 89 SER A C 1
ATOM 665 O O . SER A 1 89 ? 6.541 -0.652 -4.752 1.00 94.44 89 SER A O 1
ATOM 667 N N . ASN A 1 90 ? 5.346 0.809 -5.975 1.00 94.69 90 ASN A N 1
ATOM 668 C CA . ASN A 1 90 ? 4.897 1.648 -4.856 1.00 94.69 90 ASN A CA 1
ATOM 669 C C . ASN A 1 90 ? 3.823 2.674 -5.292 1.00 94.69 90 ASN A C 1
ATOM 671 O O . ASN A 1 90 ? 3.374 2.689 -6.444 1.00 94.69 90 ASN A O 1
ATOM 675 N N . SER A 1 91 ? 3.444 3.557 -4.365 1.00 95.81 91 SER A N 1
ATOM 676 C CA . SER A 1 91 ? 2.577 4.717 -4.560 1.00 95.81 91 SER A CA 1
ATOM 677 C C . SER A 1 91 ? 3.164 5.965 -3.891 1.00 95.81 91 SER A C 1
ATOM 679 O O . SER A 1 91 ? 3.755 5.880 -2.819 1.00 95.81 91 SER A O 1
ATOM 681 N N . TRP A 1 92 ? 2.959 7.124 -4.519 1.00 95.12 92 TRP A N 1
ATOM 682 C CA . TRP A 1 92 ? 3.166 8.450 -3.913 1.00 95.12 92 TRP A CA 1
ATOM 683 C C . TRP A 1 92 ? 1.849 9.198 -3.672 1.00 95.12 92 TRP A C 1
ATOM 685 O O . TRP A 1 92 ? 1.854 10.279 -3.091 1.00 95.12 92 TRP A O 1
ATOM 695 N N . GLY A 1 93 ? 0.728 8.649 -4.143 1.00 94.62 93 GLY A N 1
ATOM 696 C CA . GLY A 1 93 ? -0.567 9.314 -4.139 1.00 94.62 93 GLY A CA 1
ATOM 697 C C . GLY A 1 93 ? -1.670 8.361 -3.718 1.00 94.62 93 GLY A C 1
ATOM 698 O O . GLY A 1 93 ? -1.987 7.411 -4.436 1.00 94.62 93 GLY A O 1
ATOM 699 N N . ILE A 1 94 ? -2.279 8.665 -2.580 1.00 97.50 94 ILE A N 1
ATOM 700 C CA . ILE A 1 94 ? -3.468 8.000 -2.067 1.00 97.50 94 ILE A CA 1
ATOM 701 C C . ILE A 1 94 ? -4.468 9.057 -1.610 1.00 97.50 94 ILE A C 1
ATOM 703 O O . ILE A 1 94 ? -4.091 10.091 -1.061 1.00 97.50 94 ILE A O 1
ATOM 707 N N . THR A 1 95 ? -5.749 8.813 -1.856 1.00 96.75 95 THR A N 1
ATOM 708 C CA . THR A 1 95 ? -6.832 9.645 -1.335 1.00 96.75 95 THR A CA 1
ATOM 709 C C . THR A 1 95 ? -8.014 8.772 -0.943 1.00 96.75 95 THR A C 1
ATOM 711 O O . THR A 1 95 ? -8.212 7.692 -1.505 1.00 96.75 95 THR A O 1
ATOM 714 N N . VAL A 1 96 ? -8.778 9.237 0.038 1.00 96.62 96 VAL A N 1
ATOM 715 C CA . VAL A 1 96 ? -9.979 8.570 0.537 1.00 96.62 96 VAL A CA 1
ATOM 716 C C . VAL A 1 96 ? -11.151 9.506 0.282 1.00 96.62 96 VAL A C 1
ATOM 718 O O . VAL A 1 96 ? -11.128 10.665 0.694 1.00 96.62 96 VAL A O 1
ATOM 721 N N . ALA A 1 97 ? -12.146 9.024 -0.453 1.00 94.81 97 ALA A N 1
ATOM 722 C CA . ALA A 1 97 ? -13.370 9.760 -0.716 1.00 94.81 97 ALA A CA 1
ATOM 723 C C . ALA A 1 97 ? -14.268 9.797 0.540 1.00 94.81 97 ALA A C 1
ATOM 725 O O . ALA A 1 97 ? -14.113 8.958 1.429 1.00 94.81 97 ALA A O 1
ATOM 726 N N . PRO A 1 98 ? -15.235 10.734 0.628 1.00 91.06 98 PRO A N 1
ATOM 727 C CA . PRO A 1 98 ? -16.128 10.840 1.787 1.00 91.06 98 PRO A CA 1
ATOM 728 C C . PRO A 1 98 ? -16.957 9.582 2.082 1.00 91.06 98 PRO A C 1
ATOM 730 O O . PRO A 1 98 ? -17.396 9.396 3.211 1.00 91.06 98 PRO A O 1
ATOM 733 N N . ASP A 1 99 ? -17.172 8.726 1.081 1.00 90.00 99 ASP A N 1
ATOM 734 C CA . ASP A 1 99 ? -17.865 7.439 1.213 1.00 90.00 99 ASP A CA 1
ATOM 735 C C . ASP A 1 99 ? -16.946 6.291 1.685 1.00 90.00 99 ASP A C 1
ATOM 737 O O . ASP A 1 99 ? -17.367 5.139 1.724 1.00 90.00 99 ASP A O 1
ATOM 741 N N . GLY A 1 100 ? -15.686 6.590 2.019 1.00 92.06 100 GLY A N 1
ATOM 742 C CA . GLY A 1 100 ? -14.676 5.614 2.429 1.00 92.06 100 GLY A CA 1
ATOM 743 C C . GLY A 1 100 ? -13.930 4.955 1.266 1.00 92.06 100 GLY A C 1
ATOM 744 O O . GLY A 1 100 ? -12.976 4.214 1.502 1.00 92.06 100 GLY A O 1
ATOM 745 N N . THR A 1 101 ? -14.296 5.229 0.009 1.00 95.62 101 THR A N 1
ATOM 746 C CA . THR A 1 101 ? -13.610 4.650 -1.152 1.00 95.62 101 THR A CA 1
ATOM 747 C C . THR A 1 101 ? -12.168 5.145 -1.237 1.00 95.62 101 THR A C 1
ATOM 749 O O . THR A 1 101 ? -11.901 6.344 -1.298 1.00 95.62 101 THR A O 1
ATOM 752 N N . VAL A 1 102 ? -11.224 4.214 -1.318 1.00 97.19 102 VAL A N 1
ATOM 753 C CA . VAL A 1 102 ? -9.790 4.488 -1.402 1.00 97.19 102 VAL A CA 1
ATOM 754 C C . VAL A 1 102 ? -9.338 4.446 -2.856 1.00 97.19 102 VAL A C 1
ATOM 756 O O . VAL A 1 102 ? -9.582 3.465 -3.560 1.00 97.19 102 VAL A O 1
ATOM 759 N N . TYR A 1 103 ? -8.625 5.483 -3.288 1.00 97.88 103 TYR A N 1
ATOM 760 C CA . TYR A 1 103 ? -7.987 5.564 -4.599 1.00 97.88 103 TYR A CA 1
ATOM 761 C C . TYR A 1 103 ? -6.471 5.634 -4.446 1.00 97.88 103 TYR A C 1
ATOM 763 O O . TYR A 1 103 ? -5.958 6.478 -3.712 1.00 97.88 103 TYR A O 1
ATOM 771 N N . VAL A 1 104 ? -5.749 4.770 -5.163 1.00 98.19 104 VAL A N 1
ATOM 772 C CA . VAL A 1 104 ? -4.284 4.673 -5.083 1.00 98.19 104 VAL A CA 1
ATOM 773 C C . VAL A 1 104 ? -3.669 4.812 -6.468 1.00 98.19 104 VAL A C 1
ATOM 775 O O . VAL A 1 104 ? -3.826 3.935 -7.318 1.00 98.19 104 VAL A O 1
ATOM 778 N N . GLY A 1 105 ? -2.935 5.902 -6.688 1.00 97.81 105 GLY A N 1
ATOM 779 C CA . GLY A 1 105 ? -2.092 6.085 -7.866 1.00 97.81 105 GLY A CA 1
ATOM 780 C C . GLY A 1 105 ? -0.741 5.405 -7.665 1.00 97.81 105 GLY A C 1
ATOM 781 O O . GLY A 1 105 ? -0.077 5.622 -6.653 1.00 97.81 105 GLY A O 1
ATOM 782 N N . THR A 1 106 ? -0.317 4.577 -8.614 1.00 97.06 106 THR A N 1
ATOM 783 C CA . THR A 1 106 ? 0.875 3.725 -8.470 1.00 97.06 106 THR A CA 1
ATOM 784 C C . THR A 1 106 ? 1.836 3.847 -9.646 1.00 97.06 106 THR A C 1
ATOM 786 O O . THR A 1 106 ? 1.469 4.267 -10.742 1.00 97.06 106 THR A O 1
ATOM 789 N N . TYR A 1 107 ? 3.082 3.439 -9.424 1.00 95.69 107 TYR A N 1
ATOM 790 C CA . TYR A 1 107 ? 4.130 3.341 -10.440 1.00 95.69 107 TYR A CA 1
ATOM 791 C C . TYR A 1 107 ? 4.735 1.920 -10.426 1.00 95.69 107 TYR A C 1
ATOM 793 O O . TYR A 1 107 ? 4.561 1.206 -9.435 1.00 95.69 107 TYR A O 1
ATOM 801 N N . PRO A 1 108 ? 5.404 1.452 -11.503 1.00 94.81 108 PRO A N 1
ATOM 802 C CA . PRO A 1 108 ? 5.858 2.200 -12.683 1.00 94.81 108 PRO A CA 1
ATOM 803 C C . PRO A 1 108 ? 4.818 2.368 -13.799 1.00 94.81 108 PRO A C 1
ATOM 805 O O . PRO A 1 108 ? 4.987 3.239 -14.643 1.00 94.81 108 PRO A O 1
ATOM 808 N N . LYS A 1 109 ? 3.747 1.567 -13.831 1.00 95.06 109 LYS A N 1
ATOM 809 C CA . LYS A 1 109 ? 2.814 1.522 -14.974 1.00 95.06 109 LYS A CA 1
ATOM 810 C C . LYS A 1 109 ? 1.680 2.557 -14.944 1.00 95.06 109 LYS A C 1
ATOM 812 O O . LYS A 1 109 ? 0.757 2.458 -15.742 1.00 95.06 109 LYS A O 1
ATOM 817 N N . ALA A 1 110 ? 1.738 3.535 -14.037 1.00 95.62 110 ALA A N 1
ATOM 818 C CA . ALA A 1 110 ? 0.709 4.566 -13.865 1.00 95.62 110 ALA A CA 1
ATOM 819 C C . ALA A 1 110 ? -0.710 3.999 -13.631 1.00 95.62 110 ALA A C 1
ATOM 821 O O . ALA A 1 110 ? -1.697 4.548 -14.116 1.00 95.62 110 ALA A O 1
ATOM 822 N N . HIS A 1 111 ? -0.828 2.886 -12.897 1.00 97.31 111 HIS A N 1
ATOM 823 C CA . HIS A 1 111 ? -2.134 2.308 -12.578 1.00 97.31 111 HIS A CA 1
ATOM 824 C C . HIS A 1 111 ? -2.839 3.104 -11.474 1.00 97.31 111 HIS A C 1
ATOM 826 O O . HIS A 1 111 ? -2.205 3.543 -10.509 1.00 97.31 111 HIS A O 1
ATOM 832 N N . LEU A 1 112 ? -4.163 3.204 -11.593 1.00 97.62 112 LEU A N 1
ATOM 833 C CA . LEU A 1 112 ? -5.059 3.685 -10.548 1.00 97.62 112 LEU A CA 1
ATOM 834 C C . LEU A 1 112 ? -5.861 2.506 -9.994 1.00 97.62 112 LEU A C 1
ATOM 836 O O . LEU A 1 112 ? -6.593 1.846 -10.730 1.00 97.62 112 LEU A O 1
ATOM 840 N N . TYR A 1 113 ? -5.738 2.268 -8.694 1.00 97.31 113 TYR A N 1
ATOM 841 C CA . TYR A 1 113 ? -6.527 1.279 -7.968 1.00 97.31 113 TYR A CA 1
ATOM 842 C C . TYR A 1 113 ? -7.674 1.950 -7.228 1.00 97.31 113 TYR A C 1
ATOM 844 O O . TYR A 1 113 ? -7.537 3.082 -6.765 1.00 97.31 113 TYR A O 1
ATOM 852 N N . ARG A 1 114 ? -8.782 1.219 -7.085 1.00 97.00 114 ARG A N 1
ATOM 853 C CA . ARG A 1 114 ? -9.919 1.586 -6.243 1.00 97.00 114 ARG A CA 1
ATOM 854 C C . ARG A 1 114 ? -10.234 0.433 -5.301 1.00 97.00 114 ARG A C 1
ATOM 856 O O . ARG A 1 114 ? -10.280 -0.710 -5.749 1.00 97.00 114 ARG A O 1
ATOM 863 N N . TRP A 1 115 ? -10.506 0.739 -4.041 1.00 96.00 115 TRP A N 1
ATOM 864 C CA . TRP A 1 115 ? -11.031 -0.222 -3.077 1.00 96.00 115 TRP A CA 1
ATOM 865 C C . TRP A 1 115 ? -12.123 0.423 -2.222 1.00 96.00 115 TRP A C 1
ATOM 867 O O . TRP A 1 115 ? -12.025 1.599 -1.884 1.00 96.00 115 TRP A O 1
ATOM 877 N N . MET A 1 116 ? -13.174 -0.335 -1.910 1.00 94.00 116 MET A N 1
ATOM 878 C CA . MET A 1 116 ? -14.310 0.117 -1.109 1.00 94.00 116 MET A CA 1
ATOM 879 C C . MET A 1 116 ? -14.386 -0.734 0.164 1.00 94.00 116 MET A C 1
ATOM 881 O O . MET A 1 116 ? -14.447 -1.961 0.058 1.00 94.00 116 MET A O 1
ATOM 885 N N . PRO A 1 117 ? -14.397 -0.128 1.360 1.00 91.19 117 PRO A N 1
ATOM 886 C CA . PRO A 1 117 ? -14.612 -0.867 2.596 1.00 91.19 117 PRO A CA 1
ATOM 887 C C . PRO A 1 117 ? -15.906 -1.696 2.543 1.00 91.19 117 PRO A C 1
ATOM 889 O O . PRO A 1 117 ? -16.969 -1.178 2.211 1.00 91.19 117 PRO A O 1
ATOM 892 N N . GLY A 1 118 ? -15.814 -2.990 2.863 1.00 85.75 118 GLY A N 1
ATOM 893 C CA . GLY A 1 118 ? -16.962 -3.904 2.895 1.00 85.75 118 GLY A CA 1
ATOM 894 C C . GLY A 1 118 ? -17.395 -4.483 1.541 1.00 85.75 118 GLY A C 1
ATOM 895 O O . GLY A 1 118 ? -18.418 -5.158 1.486 1.00 85.75 118 GLY A O 1
ATOM 896 N N . SER A 1 119 ? -16.649 -4.256 0.455 1.00 81.25 119 SER A N 1
ATOM 897 C CA . SER A 1 119 ? -16.964 -4.804 -0.877 1.00 81.25 119 SER A CA 1
ATOM 898 C C . SER A 1 119 ? -16.398 -6.212 -1.132 1.00 81.25 119 SER A C 1
ATOM 900 O O . SER A 1 119 ? -16.060 -6.527 -2.274 1.00 81.25 119 SER A O 1
ATOM 902 N N . ASP A 1 120 ? -16.205 -7.010 -0.083 1.00 65.88 120 ASP A N 1
ATOM 903 C CA . ASP A 1 120 ? -15.498 -8.300 -0.125 1.00 65.88 120 ASP A CA 1
ATOM 904 C C . ASP A 1 120 ? -16.441 -9.504 -0.193 1.00 65.88 120 ASP A C 1
ATOM 906 O O . ASP A 1 120 ? -17.541 -9.428 0.401 1.00 65.88 120 ASP A O 1
#

Sequence (120 aa):
MRRTWRFVLLVLSLLVTTSVPMVTTAVESQVTKIGTPLHSVAVLTSGYGSGPNGEEWAYAVSGGSQAILNVIDTHTGNLVRSFPLKEASNSWGITVAPDGTVYVGTYPKAHLYRWMPGSD

Secondary structure (DSSP, 8-state):
------SSSSSSS---------------------SS------EEEEEEEE-TTS-EEEEEEEPSSSEEEEEEETTT--EEEEEEETTEEEEEEEEE-TTS-EEEEEEES--EEEE-TT--

pLDDT: mean 82.8, std 17.83, range [40.75, 98.19]

Radius of gyration: 35.24 Å; chains: 1; bounding box: 86×26×98 Å